Protein AF-A0A4Y2F6C1-F1 (afdb_monomer)

Organism: Araneus ventricosus (NCBI:txid182803)

Structure (mmCIF, N/CA/C/O backbone):
data_AF-A0A4Y2F6C1-F1
#
_entry.id   AF-A0A4Y2F6C1-F1
#
loop_
_atom_site.group_PDB
_atom_site.id
_atom_site.type_symbol
_atom_site.label_atom_id
_atom_site.label_alt_id
_atom_site.label_comp_id
_atom_site.label_asym_id
_atom_site.label_entity_id
_atom_site.label_seq_id
_atom_site.pdbx_PDB_ins_code
_atom_site.Cartn_x
_atom_site.Cartn_y
_atom_site.Cartn_z
_atom_site.occupancy
_atom_site.B_iso_or_equiv
_atom_site.auth_seq_id
_atom_site.auth_comp_id
_atom_site.auth_asym_id
_atom_site.auth_atom_id
_atom_site.pdbx_PDB_model_num
ATOM 1 N N . MET A 1 1 ? 42.665 27.346 -37.833 1.00 45.88 1 MET A N 1
ATOM 2 C CA . MET A 1 1 ? 43.377 28.207 -36.870 1.00 45.88 1 MET A CA 1
ATOM 3 C C . MET A 1 1 ? 42.355 28.756 -35.882 1.00 45.88 1 MET A C 1
ATOM 5 O O . MET A 1 1 ? 41.667 29.697 -36.220 1.00 45.88 1 MET A O 1
ATOM 9 N N . TYR A 1 2 ? 42.149 28.085 -34.745 1.00 53.44 2 TYR A N 1
ATOM 10 C CA . TYR A 1 2 ? 41.297 28.569 -33.629 1.00 53.44 2 TYR A CA 1
ATOM 11 C C . TYR A 1 2 ? 41.953 28.284 -32.265 1.00 53.44 2 TYR A C 1
ATOM 13 O O . TYR A 1 2 ? 41.577 28.844 -31.249 1.00 53.44 2 TYR A O 1
ATOM 21 N N . PHE A 1 3 ? 42.947 27.390 -32.248 1.00 45.28 3 PHE A N 1
ATOM 22 C CA . PHE A 1 3 ? 43.616 26.907 -31.047 1.00 45.28 3 PHE A CA 1
ATOM 23 C C . PHE A 1 3 ? 44.697 27.867 -30.531 1.00 45.28 3 PHE A C 1
ATOM 25 O O . PHE A 1 3 ? 44.928 27.917 -29.333 1.00 45.28 3 PHE A O 1
ATOM 32 N N . GLU A 1 4 ? 45.337 28.650 -31.404 1.00 52.59 4 GLU A N 1
ATOM 33 C CA . GLU A 1 4 ? 46.438 29.547 -31.009 1.00 52.59 4 GLU A CA 1
ATOM 34 C C . GLU A 1 4 ? 45.963 30.922 -30.504 1.00 52.59 4 GLU A C 1
ATOM 36 O O . GLU A 1 4 ? 46.731 31.628 -29.861 1.00 52.59 4 GLU A O 1
ATOM 41 N N . GLU A 1 5 ? 44.696 31.295 -30.729 1.00 55.41 5 GLU A N 1
ATOM 42 C CA . GLU A 1 5 ? 44.165 32.622 -30.362 1.00 55.41 5 GLU A CA 1
ATOM 43 C C . GLU A 1 5 ? 43.496 32.674 -28.973 1.00 55.41 5 GLU A C 1
ATOM 45 O O . GLU A 1 5 ? 43.273 33.761 -28.441 1.00 55.41 5 GLU A O 1
ATOM 50 N N . THR A 1 6 ? 43.179 31.530 -28.352 1.00 52.44 6 THR A N 1
ATOM 51 C CA . THR A 1 6 ? 42.418 31.471 -27.081 1.00 52.44 6 THR A CA 1
ATOM 52 C C . THR A 1 6 ? 43.195 30.886 -25.900 1.00 52.44 6 THR A C 1
ATOM 54 O O . THR A 1 6 ? 42.602 30.601 -24.857 1.00 52.44 6 THR A O 1
ATOM 57 N N . VAL A 1 7 ? 44.511 30.713 -26.045 1.00 58.03 7 VAL A N 1
ATOM 58 C CA . VAL A 1 7 ? 45.403 30.217 -24.986 1.00 58.03 7 VAL A CA 1
ATOM 59 C C . VAL A 1 7 ? 45.819 31.384 -24.090 1.00 58.03 7 VAL A C 1
ATOM 61 O O . VAL A 1 7 ? 46.410 32.356 -24.559 1.00 58.03 7 VAL A O 1
ATOM 64 N N . ARG A 1 8 ? 45.545 31.288 -22.786 1.00 61.31 8 ARG A N 1
ATOM 65 C CA . ARG A 1 8 ? 46.098 32.186 -21.760 1.00 61.31 8 ARG A CA 1
ATOM 66 C C . ARG A 1 8 ? 46.879 31.363 -20.739 1.00 61.31 8 ARG A C 1
ATOM 68 O O . ARG A 1 8 ? 46.522 30.224 -20.457 1.00 61.31 8 ARG A O 1
ATOM 75 N N . ILE A 1 9 ? 47.969 31.913 -20.215 1.00 64.06 9 ILE A N 1
ATOM 76 C CA . ILE A 1 9 ? 48.792 31.255 -19.192 1.00 64.06 9 ILE A CA 1
ATOM 77 C C . ILE A 1 9 ? 48.452 31.897 -17.848 1.00 64.06 9 ILE A C 1
ATOM 79 O O . ILE A 1 9 ? 48.549 33.116 -17.715 1.00 64.06 9 ILE A O 1
ATOM 83 N N . ASN A 1 10 ? 48.031 31.083 -16.880 1.00 63.22 10 ASN A N 1
ATOM 84 C CA . ASN A 1 10 ? 47.715 31.542 -15.526 1.00 63.22 10 ASN A CA 1
ATOM 85 C C . ASN A 1 10 ? 48.995 31.731 -14.693 1.00 63.22 10 ASN A C 1
ATOM 87 O O . ASN A 1 10 ? 50.054 31.221 -15.057 1.00 63.22 10 ASN A O 1
ATOM 91 N N . GLU A 1 11 ? 48.900 32.435 -13.561 1.00 64.75 11 GLU A N 1
ATOM 92 C CA . GLU A 1 11 ? 50.049 32.805 -12.707 1.00 64.75 11 GLU A CA 1
ATOM 93 C C . GLU A 1 11 ? 50.861 31.597 -12.188 1.00 64.75 11 GLU A C 1
ATOM 95 O O . GLU A 1 11 ? 52.056 31.723 -11.936 1.00 64.75 11 GLU A O 1
ATOM 100 N N . ASP A 1 12 ? 50.261 30.402 -12.152 1.00 61.41 12 ASP A N 1
ATOM 101 C CA . ASP A 1 12 ? 50.919 29.132 -11.804 1.00 61.41 12 ASP A CA 1
ATOM 102 C C . ASP A 1 12 ? 51.597 28.418 -12.999 1.00 61.41 12 ASP A C 1
ATOM 104 O O . ASP A 1 12 ? 51.957 27.240 -12.917 1.00 61.41 12 ASP A O 1
ATOM 108 N N . GLY A 1 13 ? 51.734 29.083 -14.152 1.00 67.25 13 GLY A N 1
ATOM 109 C CA . GLY A 1 13 ? 52.433 28.559 -15.333 1.00 67.25 13 GLY A CA 1
ATOM 110 C C . GLY A 1 13 ? 51.675 27.488 -16.129 1.00 67.25 13 GLY A C 1
ATOM 111 O O . GLY A 1 13 ? 52.271 26.804 -16.962 1.00 67.25 13 GLY A O 1
ATOM 112 N N . ARG A 1 14 ? 50.365 27.315 -15.901 1.00 53.47 14 ARG A N 1
ATOM 113 C CA . ARG A 1 14 ? 49.519 26.374 -16.661 1.00 53.47 14 ARG A CA 1
ATOM 114 C C . ARG A 1 14 ? 48.790 27.075 -17.806 1.00 53.47 14 ARG A C 1
ATOM 116 O O . ARG A 1 14 ? 48.205 28.138 -17.607 1.00 53.47 14 ARG A O 1
ATOM 123 N N . CYS A 1 15 ? 48.792 26.447 -18.983 1.00 63.34 15 CYS A N 1
ATOM 124 C CA . CYS A 1 15 ? 48.028 26.902 -20.144 1.00 63.34 15 CYS A CA 1
ATOM 125 C C . CYS A 1 15 ? 46.543 26.567 -19.968 1.00 63.34 15 CYS A C 1
ATOM 127 O O . CYS A 1 15 ? 46.174 25.395 -19.876 1.00 63.34 15 CYS A O 1
ATOM 129 N N . GLU A 1 16 ? 45.696 27.589 -19.967 1.00 57.06 16 GLU A N 1
ATOM 130 C CA . GLU A 1 16 ? 44.246 27.468 -19.985 1.00 57.06 16 GLU A CA 1
ATOM 131 C C . GLU A 1 16 ? 43.736 27.833 -21.384 1.00 57.06 16 GLU A C 1
ATOM 133 O O . GLU A 1 16 ? 44.071 28.881 -21.943 1.00 57.06 16 GLU A O 1
ATOM 138 N N . VAL A 1 17 ? 42.959 26.931 -21.982 1.00 59.91 17 VAL A N 1
ATOM 139 C CA . VAL A 1 17 ? 42.378 27.119 -23.315 1.00 59.91 17 VAL A CA 1
ATOM 140 C C . VAL A 1 17 ? 40.873 27.194 -23.161 1.00 59.91 17 VAL A C 1
ATOM 142 O O . VAL A 1 17 ? 40.232 26.218 -22.768 1.00 59.91 17 VAL A O 1
ATOM 145 N N . SER A 1 18 ? 40.299 28.347 -23.496 1.00 56.59 18 SER A N 1
ATOM 146 C CA . SER A 1 18 ? 38.848 28.493 -23.560 1.00 56.59 18 SER A CA 1
ATOM 147 C C . SER A 1 18 ? 38.318 27.621 -24.693 1.00 56.59 18 SER A C 1
ATOM 149 O O . SER A 1 18 ? 38.551 27.905 -25.869 1.00 56.59 18 SER A O 1
ATOM 151 N N . LEU A 1 19 ? 37.618 26.539 -24.343 1.00 58.06 19 LEU A N 1
ATOM 152 C CA . LEU A 1 19 ? 36.881 25.742 -25.318 1.00 58.06 19 LEU A CA 1
ATOM 153 C C . LEU A 1 19 ? 35.857 26.644 -26.026 1.00 58.06 19 LEU A C 1
ATOM 155 O O . LEU A 1 19 ? 35.300 27.540 -25.383 1.00 58.06 19 LEU A O 1
ATOM 159 N N . PRO A 1 20 ? 35.558 26.405 -27.317 1.00 47.09 20 PRO A N 1
ATOM 160 C CA . PRO A 1 20 ? 34.479 27.083 -28.013 1.00 47.09 20 PRO A CA 1
ATOM 161 C C . PRO A 1 20 ? 33.158 26.563 -27.443 1.00 47.09 20 PRO A C 1
ATOM 163 O O . PRO A 1 20 ? 32.486 25.699 -28.007 1.00 47.09 20 PRO A O 1
ATOM 166 N N . CYS A 1 21 ? 32.801 27.058 -26.263 1.00 49.91 21 CYS A N 1
ATOM 167 C CA . CYS A 1 21 ? 31.469 26.933 -25.725 1.00 49.91 21 CYS A CA 1
ATOM 168 C C . CYS A 1 21 ? 30.555 27.571 -26.764 1.00 49.91 21 CYS A C 1
ATOM 170 O O . CYS A 1 21 ? 30.634 28.778 -26.991 1.00 49.91 21 CYS A O 1
ATOM 172 N N . LYS A 1 22 ? 29.720 26.759 -27.426 1.00 52.28 22 LYS A N 1
ATOM 173 C CA . LYS A 1 22 ? 28.609 27.269 -28.228 1.00 52.28 22 LYS A CA 1
ATOM 174 C C . LYS A 1 22 ? 27.858 28.265 -27.350 1.00 52.28 22 LYS A C 1
ATOM 176 O O . LYS A 1 22 ? 27.256 27.880 -26.347 1.00 52.28 22 LYS A O 1
ATOM 181 N N . GLY A 1 23 ? 27.995 29.538 -27.700 1.00 47.12 23 GLY A N 1
ATOM 182 C CA . GLY A 1 23 ? 27.486 30.695 -26.979 1.00 47.12 23 GLY A CA 1
ATOM 183 C C . GLY A 1 23 ? 25.987 30.854 -27.148 1.00 47.12 23 GLY A C 1
ATOM 184 O O . GLY A 1 23 ? 25.533 31.932 -27.479 1.00 47.12 23 GLY A O 1
ATOM 185 N N . ASP A 1 24 ? 25.246 29.781 -26.912 1.00 47.62 24 ASP A N 1
ATOM 186 C CA . ASP A 1 24 ? 23.803 29.791 -26.802 1.00 47.62 24 ASP A CA 1
ATOM 187 C C . ASP A 1 24 ? 23.448 28.788 -25.712 1.00 47.62 24 ASP A C 1
ATOM 189 O O . ASP A 1 24 ? 23.156 27.616 -25.960 1.00 47.62 24 ASP A O 1
ATOM 193 N N . ARG A 1 25 ? 23.428 29.257 -24.461 1.00 49.09 25 ARG A N 1
ATOM 194 C CA . ARG A 1 25 ? 22.476 28.681 -23.512 1.00 49.09 25 ARG A CA 1
ATOM 195 C C . ARG A 1 25 ? 21.103 29.158 -23.971 1.00 49.09 25 ARG A C 1
ATOM 197 O O . ARG A 1 25 ? 20.529 30.060 -23.370 1.00 49.09 25 ARG A O 1
ATOM 204 N N . LEU A 1 26 ? 20.604 28.567 -25.060 1.00 49.28 26 LEU A N 1
ATOM 205 C CA . LEU A 1 26 ? 19.173 28.505 -25.309 1.00 49.28 26 LEU A CA 1
ATOM 206 C C . LEU A 1 26 ? 18.577 28.070 -23.976 1.00 49.28 26 LEU A C 1
ATOM 208 O O . LEU A 1 26 ? 18.952 27.018 -23.449 1.00 49.28 26 LEU A O 1
ATOM 212 N N . SER A 1 27 ? 17.741 28.919 -23.383 1.00 54.91 27 SER A N 1
ATOM 213 C CA . SER A 1 27 ? 16.896 28.508 -22.275 1.00 54.91 27 SER A CA 1
ATOM 214 C C . SER A 1 27 ? 16.269 27.189 -22.706 1.00 54.91 27 SER A C 1
ATOM 216 O O . SER A 1 27 ? 15.592 27.143 -23.734 1.00 54.91 27 SER A O 1
ATOM 218 N N . LEU A 1 28 ? 16.614 26.100 -22.004 1.00 50.72 28 LEU A N 1
ATOM 219 C CA . LEU A 1 28 ? 16.113 24.770 -22.332 1.00 50.72 28 LEU A CA 1
ATOM 220 C C . LEU A 1 28 ? 14.602 24.919 -22.527 1.00 50.72 28 LEU A C 1
ATOM 222 O O . LEU A 1 28 ? 13.937 25.405 -21.605 1.00 50.72 28 LEU A O 1
ATOM 226 N N . PRO A 1 29 ? 14.064 24.632 -23.726 1.00 55.06 29 PRO A N 1
ATOM 227 C CA . PRO A 1 29 ? 12.657 24.862 -23.992 1.00 55.06 29 PRO A CA 1
ATOM 228 C C . PRO A 1 29 ? 11.883 24.051 -22.963 1.00 55.06 29 PRO A C 1
ATOM 230 O O . PRO A 1 29 ? 12.066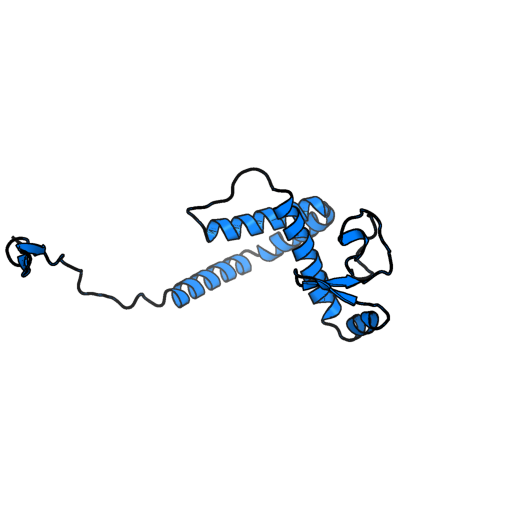 22.839 -22.910 1.00 55.06 29 PRO A O 1
ATOM 233 N N . ASN A 1 30 ? 11.122 24.754 -22.113 1.00 59.69 30 ASN A N 1
ATOM 234 C CA . ASN A 1 30 ? 10.476 24.289 -20.883 1.00 59.69 30 ASN A CA 1
ATOM 235 C C . ASN A 1 30 ? 10.228 22.771 -20.896 1.00 59.69 30 ASN A C 1
ATOM 237 O O . ASN A 1 30 ? 9.191 22.304 -21.370 1.00 59.69 30 ASN A O 1
ATOM 241 N N . GLU A 1 31 ? 11.211 21.990 -20.427 1.00 62.53 31 GLU A N 1
ATOM 242 C CA . GLU A 1 31 ? 11.239 20.529 -20.610 1.00 62.53 31 GLU A CA 1
ATOM 243 C C . GLU A 1 31 ? 9.996 19.880 -19.996 1.00 62.53 31 GLU A C 1
ATOM 245 O O . GLU A 1 31 ? 9.461 18.894 -20.505 1.00 62.53 31 GLU A O 1
ATOM 250 N N . LYS A 1 32 ? 9.479 20.519 -18.942 1.00 66.31 32 LYS A N 1
ATOM 251 C CA . LYS A 1 32 ? 8.222 20.190 -18.282 1.00 66.31 32 LYS A CA 1
ATOM 252 C C . LYS A 1 32 ? 7.023 20.331 -19.216 1.00 66.31 32 LYS A C 1
ATOM 254 O O . LYS A 1 32 ? 6.181 19.445 -19.251 1.00 66.31 32 LYS A O 1
ATOM 259 N N . GLU A 1 33 ? 6.929 21.410 -19.982 1.00 69.50 33 GLU A N 1
ATOM 260 C CA . GLU A 1 33 ? 5.803 21.654 -20.888 1.00 69.50 33 GLU A CA 1
ATOM 261 C C . GLU A 1 33 ? 5.829 20.714 -22.096 1.00 69.50 33 GLU A C 1
ATOM 263 O O . GLU A 1 33 ? 4.789 20.207 -22.515 1.00 69.50 33 GLU A O 1
ATOM 268 N N . ILE A 1 34 ? 7.023 20.401 -22.606 1.00 72.88 34 ILE A N 1
ATOM 269 C CA . ILE A 1 34 ? 7.197 19.388 -23.653 1.00 72.88 34 ILE A CA 1
ATOM 270 C C . ILE A 1 34 ? 6.818 18.001 -23.119 1.00 72.88 34 ILE A C 1
ATOM 272 O O . ILE A 1 34 ? 6.095 17.263 -23.790 1.00 72.88 34 ILE A O 1
ATOM 276 N N . ALA A 1 35 ? 7.258 17.644 -21.909 1.00 66.44 35 ALA A N 1
ATOM 277 C CA . ALA A 1 35 ? 6.894 16.384 -21.266 1.00 66.44 35 ALA A CA 1
ATOM 278 C C . ALA A 1 35 ? 5.383 16.284 -20.997 1.00 66.44 35 ALA A C 1
ATOM 280 O O . ALA A 1 35 ? 4.797 15.233 -21.245 1.00 66.44 35 ALA A O 1
ATOM 281 N N . ILE A 1 36 ? 4.737 17.377 -20.575 1.00 72.88 36 ILE A N 1
ATOM 282 C CA . ILE A 1 36 ? 3.282 17.448 -20.377 1.00 72.88 36 ILE A CA 1
ATOM 283 C C . ILE A 1 36 ? 2.547 17.266 -21.707 1.00 72.88 36 ILE A C 1
ATOM 285 O O . ILE A 1 36 ? 1.689 16.395 -21.802 1.00 72.88 36 ILE A O 1
ATOM 289 N N . LYS A 1 37 ? 2.926 17.986 -22.770 1.00 78.75 37 LYS A N 1
ATOM 290 C CA . LYS A 1 37 ? 2.307 17.817 -24.100 1.00 78.75 37 LYS A CA 1
ATOM 291 C C . LYS A 1 37 ? 2.495 16.396 -24.649 1.00 78.75 37 LYS A C 1
ATOM 293 O O . LYS A 1 37 ? 1.585 15.845 -25.270 1.00 78.75 37 LYS A O 1
ATOM 298 N N . ARG A 1 38 ? 3.647 15.762 -24.395 1.00 80.88 38 ARG A N 1
ATOM 299 C CA . ARG A 1 38 ? 3.903 14.347 -24.737 1.00 80.88 38 ARG A CA 1
ATOM 300 C C . ARG A 1 38 ? 3.043 13.383 -23.921 1.00 80.88 38 ARG A C 1
ATOM 302 O O . ARG A 1 38 ? 2.534 12.407 -24.470 1.00 80.88 38 ARG A O 1
ATOM 309 N N . LEU A 1 39 ? 2.858 13.658 -22.632 1.00 74.94 39 LEU A N 1
ATOM 310 C CA . LEU A 1 39 ? 1.985 12.869 -21.773 1.00 74.94 39 LEU A CA 1
ATOM 311 C C . LEU A 1 39 ? 0.531 12.983 -22.242 1.00 74.94 39 LEU A C 1
ATOM 313 O O . LEU A 1 39 ? -0.104 11.963 -22.470 1.00 74.94 39 LEU A O 1
ATOM 317 N N . GLU A 1 40 ? 0.036 14.195 -22.483 1.00 78.44 40 GLU A N 1
ATOM 318 C CA . GLU A 1 40 ? -1.332 14.443 -22.949 1.00 78.44 40 GLU A CA 1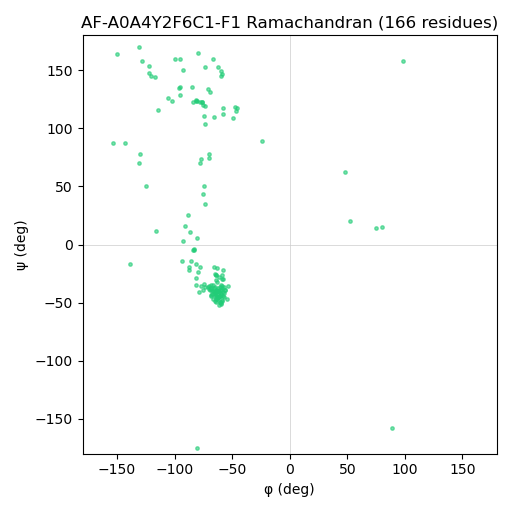
ATOM 319 C C . GLU A 1 40 ? -1.634 13.827 -24.317 1.00 78.44 40 GLU A C 1
ATOM 321 O O . GLU A 1 40 ? -2.739 13.350 -24.566 1.00 78.44 40 GLU A O 1
ATOM 326 N N . THR A 1 41 ? -0.670 13.845 -25.235 1.00 75.12 41 THR A N 1
ATOM 327 C CA . THR A 1 41 ? -0.837 13.195 -26.543 1.00 75.12 41 THR A CA 1
ATOM 328 C C . THR A 1 41 ? -0.841 11.677 -26.410 1.00 75.12 41 THR A C 1
ATOM 330 O O . THR A 1 41 ? -1.620 11.014 -27.091 1.00 75.12 41 THR A O 1
ATOM 333 N N . SER A 1 42 ? -0.040 11.124 -25.498 1.00 66.44 42 SER A N 1
ATOM 334 C CA . SER A 1 42 ? -0.051 9.692 -25.191 1.00 66.44 42 SER A CA 1
ATOM 335 C C . SER A 1 42 ? -1.360 9.268 -24.515 1.00 66.44 42 SER A C 1
ATOM 337 O O . SER A 1 42 ? -1.952 8.272 -24.917 1.00 66.44 42 SER A O 1
ATOM 339 N N . THR A 1 43 ? -1.879 10.044 -23.558 1.00 72.88 43 THR A N 1
ATOM 340 C CA . THR A 1 43 ? -3.159 9.744 -22.894 1.00 72.88 43 THR A CA 1
ATOM 341 C C . THR A 1 43 ? -4.351 9.892 -23.837 1.00 72.88 43 THR A C 1
ATOM 343 O O . THR A 1 43 ? -5.253 9.060 -23.799 1.00 72.88 43 THR A O 1
ATOM 346 N N . ARG A 1 44 ? -4.342 10.878 -24.746 1.00 71.38 44 ARG A N 1
ATOM 347 C CA . ARG A 1 44 ? -5.368 11.014 -25.796 1.00 71.38 44 ARG A CA 1
ATOM 348 C C . ARG A 1 44 ? -5.362 9.844 -26.780 1.00 71.38 44 ARG A C 1
ATOM 350 O O . ARG A 1 44 ? -6.436 9.372 -27.138 1.00 71.38 44 ARG A O 1
ATOM 357 N N . LYS A 1 45 ? -4.186 9.348 -27.183 1.00 72.44 45 LYS A N 1
ATOM 358 C CA . LYS A 1 45 ? -4.073 8.143 -28.027 1.00 72.44 45 LYS A CA 1
ATOM 359 C C . LYS A 1 45 ? -4.645 6.911 -27.330 1.00 72.44 45 LYS A C 1
ATOM 361 O O . LYS A 1 45 ? -5.482 6.231 -27.908 1.00 72.44 45 LYS A O 1
ATOM 366 N N . LEU A 1 46 ? -4.296 6.707 -26.058 1.00 64.19 46 LEU A N 1
ATOM 367 C CA . LEU A 1 46 ? -4.847 5.619 -25.240 1.00 64.19 46 LEU A CA 1
ATOM 368 C C . LEU A 1 46 ? -6.380 5.686 -25.119 1.00 64.19 46 LEU A C 1
ATOM 370 O O . LEU A 1 46 ? -7.047 4.654 -25.099 1.00 64.19 46 LEU A O 1
ATOM 374 N N . HIS A 1 47 ? -6.941 6.898 -25.063 1.00 66.12 47 HIS A N 1
ATOM 375 C CA . HIS A 1 47 ? -8.385 7.116 -24.977 1.00 66.12 47 HIS A CA 1
ATOM 376 C C . HIS A 1 47 ? -9.104 6.914 -26.316 1.00 66.12 47 HIS A C 1
ATOM 378 O O . HIS A 1 47 ? -10.230 6.426 -26.338 1.00 66.12 47 HIS A O 1
ATOM 384 N N . HIS A 1 48 ? -8.463 7.282 -27.427 1.00 68.88 48 HIS A N 1
ATOM 385 C CA . HIS A 1 48 ? -9.011 7.122 -28.773 1.00 68.88 48 HIS A CA 1
ATOM 386 C C . HIS A 1 48 ? -8.980 5.663 -29.250 1.00 68.88 48 HIS A C 1
ATOM 388 O O . HIS A 1 48 ? -9.902 5.219 -29.922 1.00 68.88 48 HIS A O 1
ATOM 394 N N . GLU A 1 49 ? -7.965 4.896 -28.847 1.00 72.81 49 GLU A N 1
ATOM 395 C CA . GLU A 1 49 ? -7.825 3.470 -29.182 1.00 72.81 49 GLU A CA 1
ATOM 396 C C . GLU A 1 49 ? -8.682 2.551 -28.291 1.00 72.81 49 GLU A C 1
ATOM 398 O O . GLU A 1 49 ? -8.578 1.330 -28.369 1.00 72.81 49 GLU A O 1
ATOM 403 N N . ASN A 1 50 ? -9.520 3.127 -27.418 1.00 62.88 50 ASN A N 1
ATOM 404 C CA . ASN A 1 50 ? -10.336 2.421 -26.427 1.00 62.88 50 ASN A CA 1
ATOM 405 C C . ASN A 1 50 ? -9.524 1.458 -25.533 1.00 62.88 50 ASN A C 1
ATOM 407 O O . ASN A 1 50 ? -10.075 0.565 -24.888 1.00 62.88 50 ASN A O 1
ATOM 411 N N . LEU A 1 51 ? -8.204 1.665 -25.453 1.00 60.94 51 LEU A N 1
ATOM 412 C CA . LEU A 1 51 ? -7.267 0.796 -24.750 1.00 60.94 51 LEU A CA 1
ATOM 413 C C . LEU A 1 51 ? -7.559 0.768 -23.249 1.00 60.94 51 LEU A C 1
ATOM 415 O O . LEU A 1 51 ? -7.293 -0.236 -22.607 1.00 60.94 51 LEU A O 1
ATOM 419 N N . PHE A 1 52 ? -8.162 1.825 -22.694 1.00 66.31 52 PHE A N 1
ATOM 420 C CA . PHE A 1 52 ? -8.637 1.834 -21.308 1.00 66.31 52 PHE A CA 1
ATOM 421 C C . PHE A 1 52 ? -9.673 0.749 -21.029 1.00 66.31 52 PHE A C 1
ATOM 423 O O . PHE A 1 52 ? -9.590 0.131 -19.980 1.00 66.31 52 PHE A O 1
ATOM 430 N N . THR A 1 53 ? -10.597 0.482 -21.955 1.00 66.38 53 THR A N 1
ATOM 431 C CA . THR A 1 53 ? -11.574 -0.609 -21.793 1.00 66.38 53 THR A CA 1
ATOM 432 C C . THR A 1 53 ? -10.906 -1.972 -21.893 1.00 66.38 53 THR A C 1
ATOM 434 O O . THR A 1 53 ? -11.184 -2.840 -21.078 1.00 66.38 53 THR A O 1
ATOM 437 N N . VAL A 1 54 ? -9.926 -2.118 -22.792 1.00 70.62 54 VAL A N 1
ATOM 438 C CA . VAL A 1 54 ? -9.098 -3.328 -22.890 1.00 70.62 54 VAL A CA 1
ATOM 439 C C . VAL A 1 54 ? -8.313 -3.546 -21.598 1.00 70.62 54 VAL A C 1
ATOM 441 O O . VAL A 1 54 ? -8.300 -4.652 -21.076 1.00 70.62 54 VAL A O 1
ATOM 444 N N . TYR A 1 55 ? -7.697 -2.502 -21.041 1.00 65.12 55 TYR A N 1
ATOM 445 C CA . TYR A 1 55 ? -7.028 -2.578 -19.746 1.00 65.12 55 TYR A CA 1
ATOM 446 C C . TYR A 1 55 ? -8.012 -2.910 -18.628 1.00 65.12 55 TYR A C 1
ATOM 448 O O . TYR A 1 55 ? -7.700 -3.765 -17.814 1.00 65.12 55 TYR A O 1
ATOM 456 N N . ASP A 1 56 ? -9.181 -2.274 -18.586 1.00 71.25 56 ASP A N 1
ATOM 457 C CA . ASP A 1 56 ? -10.200 -2.488 -17.555 1.00 71.25 56 ASP A CA 1
ATOM 458 C C . ASP A 1 56 ? -10.754 -3.921 -17.585 1.00 71.25 56 ASP A C 1
ATOM 460 O O . ASP A 1 56 ? -10.893 -4.558 -16.543 1.00 71.25 56 ASP A O 1
ATOM 464 N N . ASP A 1 57 ? -10.985 -4.481 -18.771 1.00 72.94 57 ASP A N 1
ATOM 465 C CA . ASP A 1 57 ? -11.419 -5.869 -18.949 1.00 72.94 57 ASP A CA 1
ATOM 466 C C . ASP A 1 57 ? -10.316 -6.857 -18.583 1.00 72.94 57 ASP A C 1
ATOM 468 O O . ASP A 1 57 ? -10.564 -7.843 -17.893 1.00 72.94 57 ASP A O 1
ATOM 472 N N . VAL A 1 58 ? -9.078 -6.536 -18.941 1.00 65.69 58 VAL A N 1
ATOM 473 C CA . VAL A 1 58 ? -7.896 -7.273 -18.511 1.00 65.69 58 VAL A CA 1
ATOM 474 C C . VAL A 1 58 ? -7.741 -7.204 -16.981 1.00 65.69 58 VAL A C 1
ATOM 476 O O . VAL A 1 58 ? -7.474 -8.222 -16.350 1.00 65.69 58 VAL A O 1
ATOM 479 N N . PHE A 1 59 ? -7.999 -6.058 -16.341 1.00 63.31 59 PHE A N 1
ATOM 480 C CA . PHE A 1 59 ? -8.006 -5.919 -14.881 1.00 63.31 59 PHE A CA 1
ATOM 481 C C . PHE A 1 59 ? -9.141 -6.724 -14.227 1.00 63.31 59 PHE A C 1
ATOM 483 O O . PHE A 1 59 ? -8.917 -7.327 -13.177 1.00 63.31 59 PHE A O 1
ATOM 490 N N . LYS A 1 60 ? -10.330 -6.797 -14.840 1.00 66.88 60 LYS A N 1
ATOM 491 C CA . LYS A 1 60 ? -11.457 -7.632 -14.372 1.00 66.88 60 LYS A CA 1
ATOM 492 C C . LYS A 1 60 ? -11.174 -9.125 -14.529 1.00 66.88 60 LYS A C 1
ATOM 494 O O . LYS A 1 60 ? -11.425 -9.901 -13.609 1.00 66.88 60 LYS A O 1
ATOM 499 N N . GLU A 1 61 ? -10.609 -9.531 -15.660 1.00 63.75 61 GLU A N 1
ATOM 500 C CA . GLU A 1 61 ? -10.146 -10.897 -15.892 1.00 63.75 61 GLU A CA 1
ATOM 501 C C . GLU A 1 61 ? -9.051 -11.256 -14.878 1.00 63.75 61 GLU A C 1
ATOM 503 O O . GLU A 1 61 ? -9.080 -12.320 -14.265 1.00 63.75 61 GLU A O 1
ATOM 508 N N . TRP A 1 62 ? -8.133 -10.338 -14.582 1.00 60.66 62 TRP A N 1
ATOM 509 C CA . TRP A 1 62 ? -7.094 -10.540 -13.573 1.00 60.66 62 TRP A CA 1
ATOM 510 C C . TRP A 1 62 ? -7.631 -10.596 -12.145 1.00 60.66 62 TRP A C 1
ATOM 512 O O . TRP A 1 62 ? -7.138 -11.407 -11.358 1.00 60.66 62 TRP A O 1
ATOM 522 N N . ALA A 1 63 ? -8.673 -9.825 -11.823 1.00 59.44 63 ALA A N 1
ATOM 523 C CA . ALA A 1 63 ? -9.390 -9.949 -10.557 1.00 59.44 63 ALA A CA 1
ATOM 524 C C . ALA A 1 63 ? -9.960 -11.366 -10.365 1.00 59.44 63 ALA A C 1
ATOM 526 O O . ALA A 1 63 ? -10.022 -11.855 -9.236 1.00 59.44 63 ALA A O 1
ATOM 527 N N . SER A 1 64 ? -10.289 -12.061 -11.462 1.00 63.34 64 SER A N 1
ATOM 528 C CA . SER A 1 64 ? -10.729 -13.462 -11.447 1.00 63.34 64 SER A CA 1
ATOM 529 C C . SER A 1 64 ? -9.584 -14.488 -11.327 1.00 63.34 64 SER A C 1
ATOM 531 O O . SER A 1 64 ? -9.806 -15.585 -10.818 1.00 63.34 64 SER A O 1
ATOM 533 N N . LEU A 1 65 ? -8.348 -14.135 -11.717 1.00 62.09 65 LEU A N 1
ATOM 534 C CA . LEU A 1 65 ? -7.165 -15.019 -11.699 1.00 62.09 65 LEU A CA 1
ATOM 535 C C . LEU A 1 65 ? -6.463 -15.115 -10.330 1.00 62.09 65 LEU A C 1
ATOM 537 O O . LEU A 1 65 ? -5.518 -15.892 -10.172 1.00 62.09 65 LEU A O 1
ATOM 541 N N . GLY A 1 66 ? -6.924 -14.356 -9.336 1.00 71.06 66 GLY A N 1
ATOM 542 C CA . GLY A 1 66 ? -6.486 -14.462 -7.945 1.00 71.06 66 GLY A CA 1
ATOM 543 C C . GLY A 1 66 ? -5.428 -13.440 -7.512 1.00 71.06 66 GLY A C 1
ATOM 544 O O . GLY A 1 66 ? -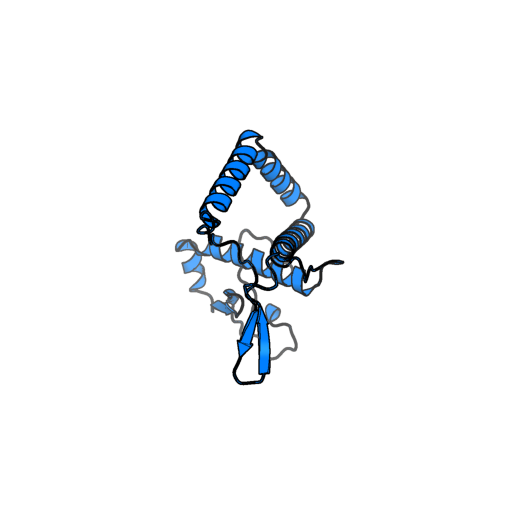4.682 -12.865 -8.306 1.00 71.06 66 GLY A O 1
ATOM 545 N N . TYR A 1 67 ? -5.372 -13.223 -6.196 1.00 73.00 67 TYR A N 1
ATOM 546 C CA . TYR A 1 67 ? -4.581 -12.176 -5.539 1.00 73.00 67 TYR A CA 1
ATOM 547 C C . TYR A 1 67 ? -3.069 -12.249 -5.826 1.00 73.00 67 TYR A C 1
ATOM 549 O O . TYR A 1 67 ? -2.453 -11.220 -6.094 1.00 73.00 67 TYR A O 1
ATOM 557 N N . ASP A 1 68 ? -2.473 -13.449 -5.853 1.00 74.81 68 ASP A N 1
ATOM 558 C CA . ASP A 1 68 ? -1.021 -13.622 -6.058 1.00 74.81 68 ASP A CA 1
ATOM 559 C C . ASP A 1 68 ? -0.553 -13.117 -7.435 1.00 74.81 68 ASP A C 1
ATOM 561 O O . ASP A 1 68 ? 0.477 -12.448 -7.542 1.00 74.81 68 ASP A O 1
ATOM 565 N N . ARG A 1 69 ? -1.335 -13.356 -8.498 1.00 79.56 69 ARG A N 1
ATOM 566 C CA . ARG A 1 69 ? -0.982 -12.884 -9.844 1.00 79.56 69 ARG A CA 1
ATOM 567 C C . ARG A 1 69 ? -1.058 -11.358 -9.929 1.00 79.56 69 ARG A C 1
ATOM 569 O O . ARG A 1 69 ? -0.124 -10.741 -10.444 1.00 79.56 69 ARG A O 1
ATOM 576 N N . MET A 1 70 ? -2.112 -10.751 -9.378 1.00 79.94 70 MET A N 1
ATOM 577 C CA . MET A 1 70 ? -2.251 -9.289 -9.314 1.00 79.94 70 MET A CA 1
ATOM 578 C C . MET A 1 70 ? -1.102 -8.644 -8.534 1.00 79.94 70 MET A C 1
ATOM 580 O O . MET A 1 70 ? -0.514 -7.659 -8.985 1.00 79.94 70 MET A O 1
ATOM 584 N N . LEU A 1 71 ? -0.721 -9.241 -7.405 1.00 83.56 71 LEU A N 1
ATOM 585 C CA . LEU A 1 71 ? 0.388 -8.773 -6.586 1.00 83.56 71 LEU A CA 1
ATOM 586 C C . LEU A 1 71 ? 1.716 -8.791 -7.357 1.00 83.56 71 LEU A C 1
ATOM 588 O O . LEU A 1 71 ? 2.413 -7.776 -7.414 1.00 83.56 71 LEU A O 1
ATOM 592 N N . ARG A 1 72 ? 2.052 -9.907 -8.018 1.00 85.81 72 ARG A N 1
ATOM 593 C CA . ARG A 1 72 ? 3.281 -10.012 -8.830 1.00 85.81 72 ARG A CA 1
ATOM 594 C C . ARG A 1 72 ? 3.323 -8.973 -9.945 1.00 85.81 72 ARG A C 1
ATOM 596 O O . ARG A 1 72 ? 4.387 -8.426 -10.238 1.00 85.81 72 ARG A O 1
ATOM 603 N N . MET A 1 73 ? 2.181 -8.681 -10.561 1.00 83.88 73 MET A N 1
ATOM 604 C CA . MET A 1 73 ? 2.080 -7.647 -11.587 1.00 83.88 73 MET A CA 1
ATOM 605 C C . MET A 1 73 ? 2.310 -6.250 -11.021 1.00 83.88 73 MET A C 1
ATOM 607 O O . MET A 1 73 ? 3.127 -5.510 -11.568 1.00 83.88 73 MET A O 1
ATOM 611 N N . ALA A 1 74 ? 1.676 -5.914 -9.895 1.00 85.44 74 ALA A N 1
ATOM 612 C CA . ALA A 1 74 ? 1.898 -4.644 -9.210 1.00 85.44 74 ALA A CA 1
ATOM 613 C C . ALA A 1 74 ? 3.383 -4.450 -8.854 1.00 85.44 74 ALA A C 1
ATOM 615 O O . ALA A 1 74 ? 3.948 -3.377 -9.084 1.00 85.44 74 ALA A O 1
ATOM 616 N N . VAL A 1 75 ? 4.055 -5.510 -8.388 1.00 90.06 75 VAL A N 1
ATOM 617 C CA . VAL A 1 75 ? 5.505 -5.500 -8.140 1.00 90.06 75 VAL A CA 1
ATOM 618 C C . VAL A 1 75 ? 6.290 -5.225 -9.424 1.00 90.06 75 VAL A C 1
ATOM 620 O O . VAL A 1 75 ? 7.152 -4.345 -9.442 1.00 90.06 75 VAL A O 1
ATOM 623 N N . ARG A 1 76 ? 5.995 -5.937 -10.521 1.00 88.69 76 ARG A N 1
ATOM 624 C CA . ARG A 1 76 ? 6.682 -5.749 -11.812 1.00 88.69 76 ARG A CA 1
ATOM 625 C C . ARG A 1 76 ? 6.475 -4.338 -12.366 1.00 88.69 76 ARG A C 1
ATOM 627 O O . ARG A 1 76 ? 7.438 -3.745 -12.846 1.00 88.69 76 ARG A O 1
ATOM 634 N N . MET A 1 77 ? 5.272 -3.774 -12.248 1.00 89.25 77 MET A N 1
ATOM 635 C CA . MET A 1 77 ? 4.978 -2.388 -12.634 1.00 89.25 77 MET A CA 1
ATOM 636 C C . MET A 1 77 ? 5.770 -1.390 -11.786 1.00 89.25 77 MET A C 1
ATOM 638 O O . MET A 1 77 ? 6.394 -0.477 -12.326 1.00 89.25 77 MET A O 1
ATOM 642 N N . LYS A 1 78 ? 5.820 -1.589 -10.463 1.00 87.75 78 LYS A N 1
ATOM 643 C CA . LYS A 1 78 ? 6.618 -0.750 -9.558 1.00 87.75 78 LYS A CA 1
ATOM 644 C C . LYS A 1 78 ? 8.106 -0.809 -9.910 1.00 87.75 78 LYS A C 1
ATOM 646 O O . LYS A 1 78 ? 8.753 0.234 -10.005 1.00 87.75 78 LYS A O 1
ATOM 651 N N . ARG A 1 79 ? 8.636 -2.007 -10.182 1.00 90.56 79 ARG A N 1
ATOM 652 C CA . ARG A 1 79 ? 10.022 -2.210 -10.630 1.00 90.56 79 ARG A CA 1
ATOM 653 C C . ARG A 1 79 ? 10.281 -1.558 -11.988 1.00 90.56 79 ARG A C 1
ATOM 655 O O . ARG A 1 79 ? 11.333 -0.957 -12.180 1.00 90.56 79 ARG A O 1
ATOM 662 N N . PHE A 1 80 ? 9.332 -1.635 -12.920 1.00 88.44 80 PHE A N 1
ATOM 663 C CA . PHE A 1 80 ? 9.432 -0.959 -14.212 1.00 88.44 80 PHE A CA 1
ATOM 664 C C . PHE A 1 80 ? 9.557 0.556 -14.034 1.00 88.44 80 PHE A C 1
ATOM 666 O O . PHE A 1 80 ? 10.507 1.146 -14.539 1.00 88.44 80 PHE A O 1
ATOM 673 N N . ILE A 1 81 ? 8.675 1.171 -13.240 1.00 88.88 81 ILE A N 1
ATOM 674 C CA . ILE A 1 81 ? 8.733 2.608 -12.932 1.00 88.88 81 ILE A CA 1
ATOM 675 C C . ILE A 1 81 ? 10.074 2.975 -12.284 1.00 88.88 81 ILE A C 1
ATOM 677 O O . ILE A 1 81 ? 10.689 3.972 -12.666 1.00 88.88 81 ILE A O 1
ATOM 681 N N . PHE A 1 82 ? 10.549 2.170 -11.329 1.00 90.31 82 PHE A N 1
ATOM 682 C CA . PHE A 1 82 ? 11.851 2.371 -10.697 1.00 90.31 82 PHE A CA 1
ATOM 683 C C . PHE A 1 82 ? 12.992 2.332 -11.722 1.00 90.31 82 PHE A C 1
ATOM 685 O O . PHE A 1 82 ? 13.810 3.248 -11.759 1.00 90.31 82 PHE A O 1
ATOM 692 N N . ASN A 1 83 ? 13.013 1.326 -12.596 1.00 92.38 83 ASN A N 1
ATOM 693 C CA . ASN A 1 83 ? 14.042 1.158 -13.621 1.00 92.38 83 ASN A CA 1
ATOM 694 C C . ASN A 1 83 ? 14.006 2.261 -14.685 1.00 92.38 83 ASN A C 1
ATOM 696 O O . ASN A 1 83 ? 15.059 2.678 -15.159 1.00 92.38 83 ASN A O 1
ATOM 700 N N . CYS A 1 84 ? 12.820 2.766 -15.037 1.00 90.19 84 CYS A N 1
ATOM 701 C CA . CYS A 1 84 ? 12.676 3.917 -15.929 1.00 90.19 84 CYS A CA 1
ATOM 702 C C . CYS A 1 84 ? 13.294 5.188 -15.332 1.00 90.19 84 CYS A C 1
ATOM 704 O O . CYS A 1 84 ? 13.797 6.027 -16.070 1.00 90.19 84 CYS A O 1
ATOM 706 N N . ARG A 1 85 ? 13.268 5.329 -14.001 1.00 91.12 85 ARG A N 1
ATOM 707 C CA . ARG A 1 85 ? 13.866 6.465 -13.279 1.00 91.12 85 ARG A CA 1
ATOM 708 C C . ARG A 1 85 ? 15.347 6.258 -12.944 1.00 91.12 85 ARG A C 1
ATOM 710 O O . ARG A 1 85 ? 16.039 7.234 -12.690 1.00 91.12 85 ARG A O 1
ATOM 717 N N . ASN A 1 86 ? 15.825 5.014 -12.956 1.00 90.50 86 ASN A N 1
ATOM 718 C CA . ASN A 1 86 ? 17.176 4.622 -12.547 1.00 90.50 86 ASN A CA 1
ATOM 719 C C . ASN A 1 86 ? 17.810 3.720 -13.616 1.00 90.50 86 ASN A C 1
ATOM 721 O O . ASN A 1 86 ? 17.985 2.516 -13.418 1.00 90.50 86 ASN A O 1
ATOM 725 N N . SER A 1 87 ? 18.135 4.299 -14.773 1.00 81.06 87 SER A N 1
ATOM 726 C CA . SER A 1 87 ? 18.632 3.548 -15.935 1.00 81.06 87 SER A CA 1
ATOM 727 C C . SER A 1 87 ? 19.982 2.858 -15.701 1.00 81.06 87 SER A C 1
ATOM 729 O O . SER A 1 87 ? 20.249 1.834 -16.327 1.00 81.06 87 SER A O 1
ATOM 731 N N . THR A 1 88 ? 20.808 3.379 -14.791 1.00 85.50 88 THR A N 1
ATOM 732 C CA . THR A 1 88 ? 22.145 2.859 -14.459 1.00 85.50 88 THR A CA 1
ATOM 733 C C . THR A 1 88 ? 22.140 1.777 -13.376 1.00 85.50 88 THR A C 1
ATOM 735 O O . THR A 1 88 ? 23.055 0.961 -13.340 1.00 85.50 88 THR A O 1
ATOM 738 N N . SER A 1 89 ? 21.097 1.715 -12.542 1.00 89.31 89 SER A N 1
ATOM 739 C CA . SER A 1 89 ? 20.986 0.792 -11.397 1.00 89.31 89 SER A CA 1
ATOM 740 C C . SER A 1 89 ? 19.707 -0.037 -11.484 1.00 89.31 89 SER A C 1
ATOM 742 O O . SER A 1 89 ? 18.898 -0.089 -10.555 1.00 89.31 89 SER A O 1
ATOM 744 N N . ARG A 1 90 ? 19.484 -0.651 -12.650 1.00 89.62 90 ARG A N 1
ATOM 745 C CA . ARG A 1 90 ? 18.257 -1.403 -12.928 1.00 89.62 90 ARG A CA 1
ATOM 746 C C . ARG A 1 90 ? 18.190 -2.676 -12.093 1.00 89.62 90 ARG A C 1
ATOM 748 O O . ARG A 1 90 ? 19.095 -3.504 -12.120 1.00 89.62 90 ARG A O 1
ATOM 755 N N . ILE A 1 91 ? 17.051 -2.884 -11.447 1.00 87.50 91 ILE A N 1
ATOM 756 C CA . ILE A 1 91 ? 16.725 -4.130 -10.758 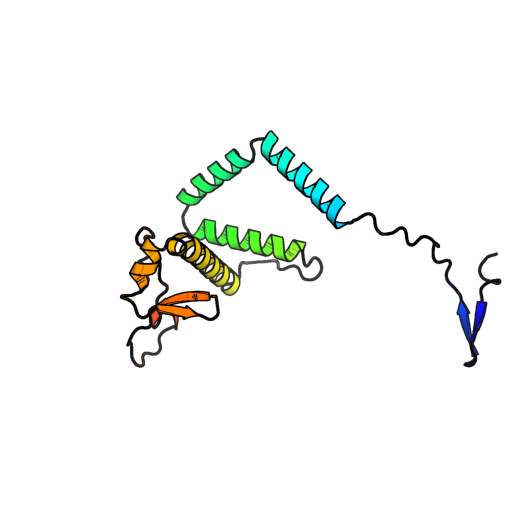1.00 87.50 91 ILE A CA 1
ATOM 757 C C . ILE A 1 91 ? 16.248 -5.139 -11.807 1.00 87.50 91 ILE A C 1
ATOM 759 O O . ILE A 1 91 ? 15.296 -4.880 -12.554 1.00 87.50 91 ILE A O 1
ATOM 763 N N . THR A 1 92 ? 16.904 -6.295 -11.871 1.00 87.69 92 THR A N 1
ATOM 764 C CA . THR A 1 92 ? 16.597 -7.395 -12.801 1.00 87.69 92 THR A CA 1
ATOM 765 C C . THR A 1 92 ? 16.519 -8.730 -12.048 1.00 87.69 92 THR A C 1
ATOM 767 O O . THR A 1 92 ? 16.817 -8.782 -10.859 1.00 87.69 92 THR A O 1
ATOM 770 N N . GLY A 1 93 ? 16.048 -9.794 -12.707 1.00 89.12 93 GLY A N 1
ATOM 771 C CA . GLY A 1 93 ? 15.907 -11.125 -12.098 1.00 89.12 93 GLY A CA 1
ATOM 772 C C . GLY A 1 93 ? 14.560 -11.382 -11.409 1.00 89.12 93 GLY A C 1
ATOM 773 O O . GLY A 1 93 ? 13.543 -10.751 -11.736 1.00 89.12 93 GLY A O 1
ATOM 774 N N . GLU A 1 94 ? 14.560 -12.338 -10.478 1.00 90.75 94 GLU A N 1
ATOM 775 C CA . GLU A 1 94 ? 13.378 -12.786 -9.730 1.00 90.75 94 GLU A CA 1
ATOM 776 C C . GLU A 1 94 ? 12.822 -11.717 -8.781 1.00 90.75 94 GLU A C 1
ATOM 778 O O . GLU A 1 94 ? 13.490 -10.734 -8.449 1.00 90.75 94 GLU A O 1
ATOM 783 N N . LEU A 1 95 ? 11.554 -11.868 -8.390 1.00 88.88 95 LEU A N 1
ATOM 784 C CA . LEU A 1 95 ? 10.916 -10.972 -7.423 1.00 88.88 95 LEU A CA 1
ATOM 785 C C . LEU A 1 95 ? 11.396 -11.306 -6.010 1.00 88.88 95 LEU A C 1
ATOM 787 O O . LEU A 1 95 ? 11.236 -12.437 -5.556 1.00 88.88 95 LEU A O 1
ATOM 791 N N . SER A 1 96 ? 11.969 -10.326 -5.310 1.00 90.00 96 SER A N 1
ATOM 792 C CA . SER A 1 96 ? 12.400 -10.530 -3.928 1.00 90.00 96 SER A CA 1
ATOM 793 C C . SER A 1 96 ? 11.204 -10.578 -2.974 1.00 90.00 96 SER A C 1
ATOM 795 O O . SER A 1 96 ? 10.168 -9.946 -3.204 1.00 90.00 96 SER A O 1
ATOM 797 N N . HIS A 1 97 ? 11.365 -11.288 -1.854 1.00 86.00 97 HIS A N 1
ATOM 798 C CA . HIS A 1 97 ? 10.360 -11.316 -0.790 1.00 86.00 97 HIS A CA 1
ATOM 799 C C . HIS A 1 97 ? 10.023 -9.903 -0.286 1.00 86.00 97 HIS A C 1
ATOM 801 O O . HIS A 1 97 ? 8.858 -9.590 -0.060 1.00 86.00 97 HIS A O 1
ATOM 807 N N . GLN A 1 98 ? 11.024 -9.027 -0.173 1.00 87.44 98 GLN A N 1
ATOM 808 C CA . GLN A 1 98 ? 10.826 -7.650 0.272 1.00 87.44 98 GLN A CA 1
ATOM 809 C C . GLN A 1 98 ? 9.982 -6.833 -0.717 1.00 87.44 98 GLN A C 1
ATOM 811 O O . GLN A 1 98 ? 9.110 -6.078 -0.295 1.00 87.44 98 GLN A O 1
ATOM 816 N N . GLU A 1 99 ? 10.186 -7.000 -2.028 1.00 88.19 99 GLU A N 1
ATOM 817 C CA . GLU A 1 99 ? 9.356 -6.332 -3.037 1.00 88.19 99 GLU A CA 1
ATOM 818 C C . GLU A 1 99 ? 7.904 -6.802 -2.998 1.00 88.19 99 GLU A C 1
ATOM 820 O O . GLU A 1 99 ? 6.995 -5.975 -3.083 1.00 88.19 99 GLU A O 1
ATOM 825 N N . MET A 1 100 ? 7.698 -8.112 -2.846 1.00 86.44 100 MET A N 1
ATOM 826 C CA . MET A 1 100 ? 6.368 -8.702 -2.700 1.00 86.44 100 MET A CA 1
ATOM 827 C C . MET A 1 100 ? 5.675 -8.156 -1.450 1.00 86.44 100 MET A C 1
ATOM 829 O O . MET A 1 100 ? 4.591 -7.588 -1.560 1.00 86.44 100 MET A O 1
ATOM 833 N N . LYS A 1 101 ? 6.347 -8.212 -0.293 1.00 86.75 101 LYS A N 1
ATOM 834 C CA . LYS A 1 101 ? 5.829 -7.686 0.974 1.00 86.75 101 LYS A CA 1
ATOM 835 C C . LY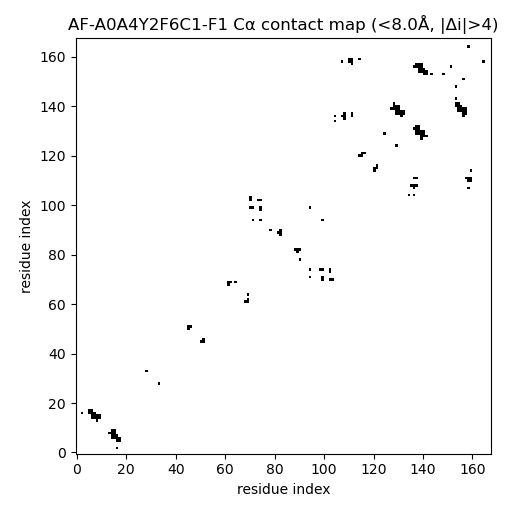S A 1 101 ? 5.478 -6.201 0.871 1.00 86.75 101 LYS A C 1
ATOM 837 O O . LYS A 1 101 ? 4.396 -5.793 1.276 1.00 86.75 101 LYS A O 1
ATOM 842 N N . GLN A 1 102 ? 6.346 -5.380 0.277 1.00 88.00 102 GLN A N 1
ATOM 843 C CA . GLN A 1 102 ? 6.060 -3.953 0.122 1.00 88.00 102 GLN A CA 1
ATOM 844 C C . GLN A 1 102 ? 4.866 -3.695 -0.803 1.00 88.00 102 GLN A C 1
ATOM 846 O O . GLN A 1 102 ? 4.118 -2.742 -0.595 1.00 88.00 102 GLN A O 1
ATOM 851 N N . ALA A 1 103 ? 4.694 -4.491 -1.858 1.00 86.19 103 ALA A N 1
ATOM 852 C CA . ALA A 1 103 ? 3.532 -4.354 -2.725 1.00 86.19 103 ALA A CA 1
ATOM 853 C C . ALA A 1 103 ? 2.236 -4.754 -2.008 1.00 86.19 103 ALA A C 1
ATOM 855 O O . ALA A 1 103 ? 1.246 -4.044 -2.161 1.00 86.19 103 ALA A O 1
ATOM 856 N N . GLU A 1 104 ? 2.253 -5.800 -1.176 1.00 86.00 104 GLU A N 1
ATOM 857 C CA . GLU A 1 104 ? 1.103 -6.167 -0.338 1.00 86.00 104 GLU A CA 1
ATOM 858 C C . GLU A 1 104 ? 0.728 -5.032 0.612 1.00 86.00 104 GLU A C 1
ATOM 860 O O . GLU A 1 104 ? -0.417 -4.585 0.623 1.00 86.00 104 GLU A O 1
ATOM 865 N N . LEU A 1 105 ? 1.707 -4.505 1.349 1.00 87.75 105 LEU A N 1
ATOM 866 C CA . LEU A 1 105 ? 1.507 -3.394 2.280 1.00 87.75 105 LEU A CA 1
ATOM 867 C C . LEU A 1 105 ? 0.987 -2.137 1.567 1.00 87.75 105 LEU A C 1
ATOM 869 O O . LEU A 1 105 ? 0.082 -1.465 2.061 1.00 87.75 105 LEU A O 1
ATOM 873 N N . ASN A 1 106 ? 1.487 -1.851 0.364 1.00 87.12 106 ASN A N 1
ATOM 874 C CA . ASN A 1 106 ? 0.990 -0.747 -0.451 1.00 87.12 106 ASN A CA 1
ATOM 875 C C . ASN A 1 106 ? -0.476 -0.943 -0.874 1.00 87.12 106 ASN A C 1
ATOM 877 O O . ASN A 1 106 ? -1.248 0.011 -0.815 1.00 87.12 106 ASN A O 1
ATOM 881 N N . ILE A 1 107 ? -0.864 -2.151 -1.295 1.00 84.50 107 ILE A N 1
ATOM 882 C CA . ILE A 1 107 ? -2.254 -2.467 -1.665 1.00 84.50 107 ILE A CA 1
ATOM 883 C C . ILE A 1 107 ? -3.167 -2.312 -0.447 1.00 84.50 107 ILE A C 1
ATOM 885 O O . ILE A 1 107 ? -4.195 -1.644 -0.527 1.00 84.50 107 ILE A O 1
ATOM 889 N N . VAL A 1 108 ? -2.762 -2.865 0.698 1.00 86.00 108 VAL A N 1
ATOM 890 C CA . VAL A 1 108 ? -3.474 -2.720 1.974 1.00 86.00 108 VAL A CA 1
ATOM 891 C C . VAL A 1 108 ? -3.685 -1.250 2.318 1.00 86.00 108 VAL A C 1
ATOM 893 O O . VAL A 1 108 ? -4.796 -0.854 2.663 1.00 86.00 108 VAL A O 1
ATOM 896 N N . LYS A 1 109 ? -2.639 -0.430 2.198 1.00 88.62 109 LYS A N 1
ATOM 897 C CA . LYS A 1 109 ? -2.712 1.001 2.488 1.00 88.62 109 LYS A CA 1
ATOM 898 C C . LYS A 1 109 ? -3.713 1.720 1.588 1.00 88.62 109 LYS A C 1
ATOM 900 O O . LYS A 1 109 ? -4.524 2.482 2.097 1.00 88.62 109 LYS A O 1
ATOM 905 N N . ILE A 1 110 ? -3.711 1.429 0.284 1.00 86.88 110 ILE A N 1
ATOM 906 C CA . ILE A 1 110 ? -4.686 1.990 -0.667 1.00 86.88 110 ILE A CA 1
ATOM 907 C C . ILE A 1 110 ? -6.113 1.618 -0.252 1.00 86.88 110 ILE A C 1
ATOM 909 O O . ILE A 1 110 ? -6.964 2.496 -0.149 1.00 86.88 110 ILE A O 1
ATOM 913 N N . ILE A 1 111 ? -6.357 0.342 0.061 1.00 85.6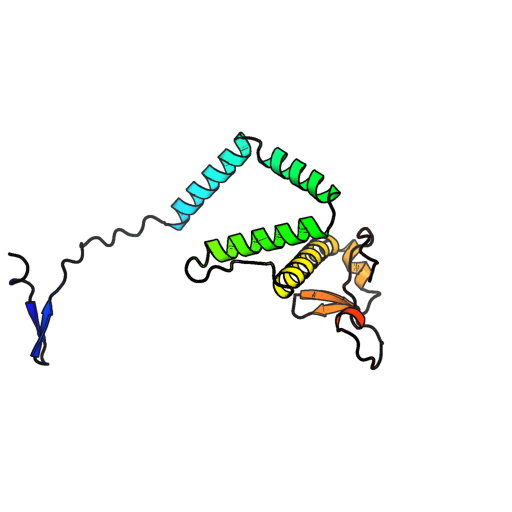2 111 ILE A N 1
ATOM 914 C CA . ILE A 1 111 ? -7.673 -0.142 0.506 1.00 85.62 111 ILE A CA 1
ATOM 915 C C . ILE A 1 111 ? -8.112 0.569 1.793 1.00 85.62 111 ILE A C 1
ATOM 917 O O . ILE A 1 111 ? -9.271 0.964 1.930 1.00 85.62 111 ILE A O 1
ATOM 921 N N . GLN A 1 112 ? -7.202 0.728 2.756 1.00 88.44 112 GLN A N 1
ATOM 922 C CA . GLN A 1 112 ? -7.491 1.430 4.003 1.00 88.44 112 GLN A CA 1
ATOM 923 C C . GLN A 1 112 ? -7.804 2.907 3.762 1.00 88.44 112 GLN A C 1
ATOM 925 O O . GLN A 1 112 ? -8.792 3.408 4.300 1.00 88.44 112 GLN A O 1
ATOM 930 N N . ASP A 1 113 ? -6.992 3.595 2.963 1.00 88.31 113 ASP A N 1
ATOM 931 C CA . ASP A 1 113 ? -7.178 5.011 2.662 1.00 88.31 113 ASP A CA 1
ATOM 932 C C . ASP A 1 113 ? -8.507 5.237 1.924 1.00 88.31 113 ASP A C 1
ATOM 934 O O . ASP A 1 113 ? -9.266 6.127 2.306 1.00 88.31 113 ASP A O 1
ATOM 938 N N . GLU A 1 114 ? -8.851 4.384 0.955 1.00 88.44 114 GLU A N 1
ATOM 939 C CA . GLU A 1 114 ? -10.121 4.438 0.220 1.00 88.44 114 GLU A CA 1
ATOM 940 C C . GLU A 1 114 ? -11.330 4.139 1.117 1.00 88.44 114 GLU A C 1
ATOM 942 O O . GLU A 1 114 ? -12.357 4.808 1.039 1.00 88.44 114 GLU A O 1
ATOM 947 N N . TYR A 1 115 ? -11.231 3.165 2.022 1.00 86.94 115 TYR A N 1
ATOM 948 C CA . TYR A 1 115 ? -12.367 2.788 2.860 1.00 86.94 115 TYR A CA 1
ATOM 949 C C . TYR A 1 115 ? -12.602 3.748 4.037 1.00 86.94 115 TYR A C 1
ATOM 951 O O . TYR A 1 115 ? -13.751 4.082 4.358 1.00 86.94 115 TYR A O 1
ATOM 959 N N . PHE A 1 116 ? -11.527 4.194 4.696 1.00 88.44 116 PHE A N 1
ATOM 960 C CA . PHE A 1 116 ? -11.575 5.036 5.897 1.00 88.44 116 PHE A CA 1
ATOM 961 C C . PHE A 1 116 ? -11.521 6.544 5.602 1.00 88.44 116 PHE A C 1
ATOM 963 O O . PHE A 1 116 ? -11.557 7.359 6.538 1.00 88.44 116 PHE A O 1
ATOM 970 N N . ILE A 1 117 ? -11.503 6.950 4.326 1.00 87.69 117 ILE A N 1
ATOM 971 C CA . ILE A 1 117 ? -11.805 8.336 3.937 1.00 87.69 117 ILE A CA 1
ATOM 972 C C . ILE A 1 117 ? -13.217 8.736 4.385 1.00 87.69 117 ILE A C 1
ATOM 974 O O . ILE A 1 117 ? -13.434 9.863 4.825 1.00 87.69 117 ILE A O 1
ATOM 978 N N . HIS A 1 118 ? -14.163 7.793 4.363 1.00 87.88 118 HIS A N 1
ATOM 979 C CA . HIS A 1 118 ? -15.546 8.023 4.761 1.00 87.88 118 HIS A CA 1
ATOM 980 C C . HIS A 1 118 ? -15.693 8.047 6.290 1.00 87.88 118 HIS A C 1
ATOM 982 O O . HIS A 1 118 ? -15.398 7.065 6.977 1.00 87.88 118 HIS A O 1
ATOM 988 N N . GLU A 1 119 ? -16.218 9.149 6.837 1.00 88.50 119 GLU A N 1
ATOM 989 C CA . GLU A 1 119 ? -16.367 9.360 8.288 1.00 88.50 119 GLU A CA 1
ATOM 990 C C . GLU A 1 119 ? -17.173 8.244 8.972 1.00 88.50 119 GLU A C 1
ATOM 992 O O . GLU A 1 119 ? -16.805 7.774 10.049 1.00 88.50 119 GLU A O 1
ATOM 997 N N . VAL A 1 120 ? -18.232 7.759 8.316 1.00 87.50 120 VAL A N 1
ATOM 998 C CA . VAL A 1 120 ? -19.056 6.636 8.796 1.00 87.50 120 VAL A CA 1
ATOM 999 C C . VAL A 1 120 ? -18.240 5.366 9.040 1.00 87.50 120 VAL A C 1
ATOM 1001 O O . VAL A 1 120 ? -18.488 4.649 10.007 1.00 87.50 120 VAL A O 1
ATOM 1004 N N . ASN A 1 121 ? -17.234 5.097 8.206 1.00 85.25 121 ASN A N 1
ATOM 1005 C CA . ASN A 1 121 ? -16.345 3.952 8.374 1.00 85.25 121 ASN A CA 1
ATOM 1006 C C . ASN A 1 121 ? -15.252 4.243 9.398 1.00 85.25 121 ASN A C 1
ATOM 1008 O O . ASN A 1 121 ? -14.895 3.361 10.172 1.00 85.25 121 ASN A O 1
ATOM 1012 N N . ARG A 1 122 ? -14.766 5.485 9.460 1.00 86.44 122 ARG A N 1
ATOM 1013 C CA . ARG A 1 122 ? -13.779 5.915 10.456 1.00 86.44 122 ARG A CA 1
ATOM 1014 C C . ARG A 1 122 ? -14.311 5.816 11.884 1.00 86.44 122 ARG A C 1
ATOM 1016 O O . ARG A 1 122 ? -13.590 5.353 12.757 1.00 86.44 122 ARG A O 1
ATOM 1023 N N . LYS A 1 123 ? -15.581 6.162 12.121 1.00 87.75 123 LYS A N 1
ATOM 102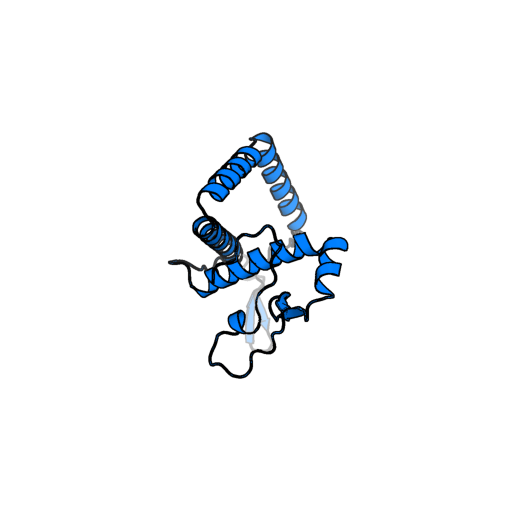4 C CA . LYS A 1 123 ? -16.226 6.028 13.442 1.00 87.75 123 LYS A CA 1
ATOM 1025 C C . LYS A 1 123 ? -16.231 4.588 13.966 1.00 87.75 123 LYS A C 1
ATOM 1027 O O . LYS A 1 123 ? -16.205 4.398 15.178 1.00 87.75 123 LYS A O 1
ATOM 1032 N N . LYS A 1 124 ? -16.183 3.579 13.084 1.00 85.69 124 LYS A N 1
ATOM 1033 C CA . LYS A 1 124 ? -16.057 2.158 13.469 1.00 85.69 124 LYS A CA 1
ATOM 1034 C C . LYS A 1 124 ? -14.714 1.841 14.139 1.00 85.69 124 LYS A C 1
ATOM 1036 O O . LYS A 1 124 ? -14.604 0.839 14.831 1.00 85.69 124 LYS A O 1
ATOM 1041 N N . LEU A 1 125 ? -13.700 2.688 13.951 1.00 85.38 125 LEU A N 1
ATOM 1042 C CA . LEU A 1 125 ? -12.394 2.541 14.594 1.00 85.38 125 LEU A CA 1
ATOM 1043 C C . LEU A 1 125 ? -12.407 3.004 16.054 1.00 85.38 125 LEU A C 1
ATOM 1045 O O . LEU A 1 125 ? -11.538 2.592 16.810 1.00 85.38 125 LEU A O 1
ATOM 1049 N N . ASN A 1 126 ? -13.386 3.815 16.474 1.00 85.06 126 ASN A N 1
ATOM 1050 C CA . ASN A 1 126 ? -13.433 4.383 17.828 1.00 85.06 126 ASN A CA 1
ATOM 1051 C C . ASN A 1 126 ? -13.605 3.317 18.921 1.00 85.06 126 ASN A C 1
ATOM 1053 O O . ASN A 1 126 ? -13.215 3.538 20.062 1.00 85.06 126 ASN A O 1
ATOM 1057 N N . SER A 1 127 ? -14.186 2.164 18.582 1.00 81.75 127 SER A N 1
ATOM 1058 C CA . SER A 1 127 ? -14.323 1.023 19.492 1.00 81.75 127 SER A CA 1
ATOM 1059 C C . SER A 1 127 ? -13.072 0.140 19.557 1.00 81.75 127 SER A C 1
ATOM 1061 O O . SER A 1 127 ? -13.049 -0.822 20.320 1.00 81.75 127 SER A O 1
ATOM 1063 N N . LEU A 1 128 ? -12.047 0.423 18.746 1.00 82.44 128 LEU A N 1
ATOM 1064 C CA . LEU A 1 128 ? -10.825 -0.367 18.631 1.00 82.44 128 LEU A CA 1
ATOM 1065 C C . LEU A 1 128 ? -9.609 0.464 19.063 1.00 82.44 128 LEU A C 1
ATOM 1067 O O . LEU A 1 128 ? -9.503 1.655 18.777 1.00 82.44 128 LEU A O 1
ATOM 1071 N N . ALA A 1 129 ? -8.636 -0.180 19.709 1.00 84.81 129 ALA A N 1
ATOM 1072 C CA . ALA A 1 129 ? -7.359 0.449 20.042 1.00 84.81 129 ALA A CA 1
ATOM 1073 C C . ALA A 1 129 ? -6.463 0.529 18.793 1.00 84.81 129 ALA A C 1
ATOM 1075 O O . ALA A 1 129 ? -5.533 -0.259 18.634 1.00 84.81 129 ALA A O 1
ATOM 1076 N N . THR A 1 130 ? -6.779 1.437 17.870 1.00 88.56 130 THR A N 1
ATOM 1077 C CA . THR A 1 130 ? -6.098 1.529 16.566 1.00 88.56 130 THR A CA 1
ATOM 1078 C C . THR A 1 130 ? -4.924 2.505 16.569 1.00 88.56 130 THR A C 1
ATOM 1080 O O . THR A 1 130 ? -4.914 3.484 17.315 1.00 88.56 130 THR A O 1
ATOM 1083 N N . TYR A 1 131 ? -3.921 2.243 15.733 1.00 89.12 131 TYR A N 1
ATOM 1084 C CA . TYR A 1 131 ? -2.799 3.148 15.480 1.00 89.12 131 TYR A CA 1
ATOM 1085 C C . TYR A 1 131 ? -2.269 2.963 14.055 1.00 89.12 131 TYR A C 1
ATOM 1087 O O . TYR A 1 131 ? -2.576 1.961 13.412 1.00 89.12 131 TYR A O 1
ATOM 1095 N N . LYS A 1 132 ? -1.487 3.927 13.561 1.00 90.12 132 LYS A N 1
ATOM 1096 C CA . LYS A 1 132 ? -0.737 3.785 12.307 1.00 90.12 132 LYS A CA 1
ATOM 1097 C C . LYS A 1 132 ? 0.698 3.352 12.600 1.00 90.12 132 LYS A C 1
ATOM 1099 O O . LYS A 1 132 ? 1.310 3.908 13.511 1.00 90.12 132 LYS A O 1
ATOM 1104 N N . ASP A 1 133 ? 1.202 2.375 11.854 1.00 88.56 133 ASP A N 1
ATOM 1105 C CA . ASP A 1 133 ? 2.604 1.946 11.916 1.00 88.56 133 ASP A CA 1
ATOM 1106 C C . ASP A 1 133 ? 3.541 2.864 11.103 1.00 88.56 133 ASP A C 1
ATOM 1108 O O . ASP A 1 133 ? 3.115 3.892 10.568 1.00 88.56 133 ASP A O 1
ATOM 1112 N N . GLU A 1 134 ? 4.823 2.495 11.018 1.00 88.31 134 GLU A N 1
ATOM 1113 C CA . GLU A 1 134 ? 5.865 3.232 10.280 1.00 88.31 134 GLU A CA 1
ATOM 1114 C C . GLU A 1 134 ? 5.574 3.339 8.772 1.00 88.31 134 GLU A C 1
ATOM 1116 O O . GLU A 1 134 ? 5.921 4.334 8.136 1.00 88.31 134 GLU A O 1
ATOM 1121 N N . GLU A 1 135 ? 4.852 2.368 8.209 1.00 84.94 135 GLU A N 1
ATOM 1122 C CA . GLU A 1 135 ? 4.421 2.351 6.806 1.00 84.94 135 GLU A CA 1
ATOM 1123 C C . GLU A 1 135 ? 3.117 3.155 6.593 1.00 84.94 135 GLU A C 1
ATOM 1125 O O . GLU A 1 135 ? 2.661 3.380 5.461 1.00 84.94 135 GLU A O 1
ATOM 1130 N N . GLY A 1 136 ? 2.513 3.654 7.677 1.00 88.06 136 GLY A N 1
ATOM 1131 C CA . GLY A 1 136 ? 1.259 4.402 7.693 1.00 88.06 136 GLY A CA 1
ATOM 1132 C C . GLY A 1 136 ? 0.007 3.526 7.623 1.00 88.06 136 GLY A C 1
ATOM 1133 O O . GLY A 1 136 ? -1.072 4.057 7.344 1.00 88.06 136 GLY A O 1
ATOM 1134 N N . ILE A 1 137 ? 0.147 2.221 7.862 1.00 90.25 137 ILE A N 1
ATOM 1135 C CA . ILE A 1 137 ? -0.927 1.226 7.838 1.00 90.25 137 ILE A CA 1
ATOM 1136 C C . ILE A 1 137 ? -1.623 1.196 9.191 1.00 90.25 137 ILE A C 1
ATOM 1138 O O . ILE A 1 137 ? -0.998 1.191 10.251 1.00 90.25 137 ILE A O 1
ATOM 1142 N N . LEU A 1 138 ? -2.948 1.168 9.152 1.00 88.56 138 LEU A N 1
ATOM 1143 C CA . LEU A 1 138 ? -3.795 1.103 10.327 1.00 88.56 138 LEU A CA 1
ATOM 1144 C C . LEU A 1 138 ? -3.813 -0.321 10.909 1.00 88.56 138 LEU A C 1
ATOM 1146 O O . LEU A 1 138 ? -4.200 -1.278 10.233 1.00 88.56 138 LEU A O 1
ATOM 1150 N N . ARG A 1 139 ? -3.432 -0.448 12.180 1.00 89.38 139 ARG A N 1
ATOM 1151 C CA . ARG A 1 139 ? -3.350 -1.709 12.932 1.00 89.38 139 ARG A CA 1
ATOM 1152 C C . ARG A 1 139 ? -4.096 -1.623 14.257 1.00 89.38 139 ARG A C 1
ATOM 1154 O O . ARG A 1 139 ? -4.310 -0.530 14.788 1.00 89.38 139 ARG A O 1
ATOM 1161 N N . VAL A 1 140 ? -4.478 -2.774 14.807 1.00 87.94 140 VAL A N 1
ATOM 1162 C CA . VAL A 1 140 ? -5.059 -2.885 16.156 1.00 87.94 140 VAL A CA 1
ATOM 1163 C C . VAL A 1 140 ? -3.966 -3.236 17.156 1.00 87.94 140 VAL A C 1
ATOM 1165 O O . VAL A 1 140 ? -3.260 -4.220 16.968 1.00 87.94 140 VAL A O 1
ATOM 1168 N N . LYS A 1 141 ? -3.864 -2.483 18.255 1.00 81.12 141 LYS A N 1
ATOM 1169 C CA . LYS A 1 141 ? -3.071 -2.888 19.420 1.00 81.12 141 LYS A CA 1
ATOM 1170 C C . LYS A 1 141 ? -3.804 -3.999 20.155 1.00 81.12 141 LYS A C 1
ATOM 1172 O O . LYS A 1 141 ? -4.907 -3.779 20.659 1.00 81.12 141 LYS A O 1
ATOM 1177 N N . THR A 1 142 ? -3.190 -5.170 20.258 1.00 76.12 142 THR A N 1
ATOM 1178 C CA . THR A 1 142 ? -3.718 -6.254 21.094 1.00 76.12 142 THR A CA 1
ATOM 1179 C C . THR A 1 142 ? -2.984 -6.313 22.436 1.00 76.12 142 THR A C 1
ATOM 1181 O O . THR A 1 142 ? -1.883 -5.788 22.591 1.00 76.12 142 THR A O 1
ATOM 1184 N N . LYS A 1 143 ? -3.602 -6.947 23.439 1.00 66.19 143 LYS A N 1
ATOM 1185 C CA . LYS A 1 143 ? -2.979 -7.217 24.748 1.00 66.19 143 LYS A CA 1
ATOM 1186 C C . LYS A 1 143 ? -2.218 -8.552 24.765 1.00 66.19 143 LYS A C 1
ATOM 1188 O O . LYS A 1 143 ? -2.105 -9.164 25.822 1.00 66.19 143 LYS A O 1
ATOM 1193 N N . ILE A 1 144 ? -1.754 -9.045 23.615 1.00 63.25 144 ILE A N 1
ATOM 1194 C CA . ILE A 1 144 ? -1.058 -10.334 23.550 1.00 63.25 144 ILE A CA 1
ATOM 1195 C C . ILE A 1 144 ? 0.345 -10.154 24.148 1.00 63.25 144 ILE A C 1
ATOM 1197 O O . ILE A 1 144 ? 1.236 -9.546 23.557 1.00 63.25 144 ILE A O 1
ATOM 1201 N N . THR A 1 145 ? 0.516 -10.641 25.374 1.00 53.09 145 THR A N 1
ATOM 1202 C CA . THR A 1 145 ? 1.751 -10.580 26.156 1.00 53.09 145 THR A CA 1
ATOM 1203 C C . THR A 1 145 ? 2.718 -11.694 25.745 1.00 53.09 145 THR A C 1
ATOM 1205 O O . THR A 1 145 ? 2.385 -12.869 25.827 1.00 53.09 145 THR A O 1
ATOM 1208 N N . TYR A 1 146 ? 3.941 -11.308 25.362 1.00 54.66 146 TYR A N 1
ATOM 1209 C CA . TYR A 1 146 ? 5.160 -12.139 25.337 1.00 54.66 146 TYR A CA 1
ATOM 1210 C C . TYR A 1 146 ? 5.068 -13.526 24.682 1.00 54.66 146 TYR A C 1
ATOM 1212 O O . TYR A 1 146 ? 5.394 -14.542 25.293 1.00 54.66 146 TYR A O 1
ATOM 1220 N N . GLN A 1 147 ? 4.766 -13.562 23.389 1.00 53.06 147 GLN A N 1
ATOM 1221 C CA . GLN A 1 147 ? 5.060 -14.732 22.565 1.00 53.06 147 GLN A CA 1
ATOM 1222 C C . GLN A 1 147 ? 5.968 -14.317 21.397 1.00 53.06 147 GLN A C 1
ATOM 1224 O O . GLN A 1 147 ? 5.972 -13.154 20.970 1.00 53.06 147 GLN A O 1
ATOM 1229 N N . LYS A 1 148 ? 6.844 -15.230 20.963 1.00 55.88 148 LYS A N 1
ATOM 1230 C CA . LYS A 1 148 ? 7.948 -15.018 20.002 1.00 55.88 148 LYS A CA 1
ATOM 1231 C C . LYS A 1 148 ? 7.435 -14.856 18.558 1.00 55.88 148 LYS A C 1
ATOM 1233 O O . LYS A 1 148 ? 8.080 -15.301 17.616 1.00 55.88 148 LYS A O 1
ATOM 1238 N N . ASP A 1 149 ? 6.270 -14.238 18.414 1.00 55.50 149 ASP A N 1
ATOM 1239 C CA . ASP A 1 149 ? 5.512 -14.136 17.175 1.00 55.50 149 ASP A CA 1
ATOM 1240 C C . ASP A 1 149 ? 5.802 -12.818 16.452 1.00 55.50 149 ASP A C 1
ATOM 1242 O O . ASP A 1 149 ? 6.292 -11.848 17.052 1.00 55.50 149 ASP A O 1
ATOM 1246 N N . SER A 1 150 ? 5.504 -12.805 15.149 1.00 65.88 150 SER A N 1
ATOM 1247 C CA . SER A 1 150 ? 5.718 -11.658 14.268 1.00 65.88 150 SER A CA 1
ATOM 1248 C C . SER A 1 150 ? 4.885 -10.445 14.698 1.00 65.88 150 SER A C 1
ATOM 1250 O O . SER A 1 150 ? 3.821 -10.570 15.304 1.00 65.88 150 SER A O 1
ATOM 1252 N N . GLU A 1 151 ? 5.367 -9.245 14.371 1.00 66.69 151 GLU A N 1
ATOM 1253 C CA . GLU A 1 151 ? 4.667 -7.981 14.647 1.00 66.69 151 GLU A CA 1
ATOM 1254 C C . GLU A 1 151 ? 3.231 -7.989 14.095 1.00 66.69 151 GLU A C 1
ATOM 1256 O O . GLU A 1 151 ? 2.312 -7.490 14.738 1.00 66.69 151 GLU A O 1
ATOM 1261 N N . ASP A 1 152 ? 3.030 -8.629 12.938 1.00 68.06 152 ASP A N 1
ATOM 1262 C CA . ASP A 1 152 ? 1.727 -8.778 12.285 1.00 68.06 152 ASP A CA 1
ATOM 1263 C C . ASP A 1 152 ? 0.740 -9.617 13.110 1.00 68.06 152 ASP A C 1
ATOM 1265 O O . ASP A 1 152 ? -0.461 -9.356 13.074 1.00 68.06 152 ASP A O 1
ATOM 1269 N N . PHE A 1 153 ? 1.238 -10.578 13.893 1.00 66.00 153 PHE A N 1
ATOM 1270 C CA . PHE A 1 153 ? 0.421 -11.391 14.793 1.00 66.00 153 PHE A CA 1
ATOM 1271 C C . PHE A 1 153 ? 0.006 -10.615 16.048 1.00 66.00 153 PHE A C 1
ATOM 1273 O O . PHE A 1 153 ? -1.1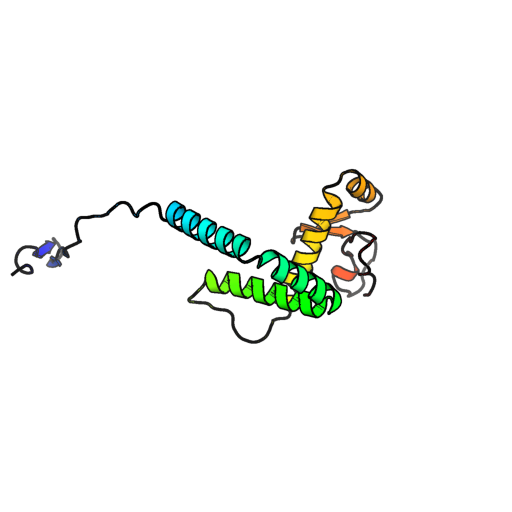28 -10.708 16.514 1.00 66.00 153 PHE A O 1
ATOM 1280 N N . LYS A 1 154 ? 0.920 -9.802 16.587 1.00 72.75 154 LYS A N 1
ATOM 1281 C CA . LYS A 1 154 ? 0.659 -8.974 17.774 1.00 72.75 154 LYS A CA 1
ATOM 1282 C C . LYS A 1 154 ? -0.232 -7.787 17.446 1.00 72.75 154 LYS A C 1
ATOM 1284 O O . LYS A 1 154 ? -1.074 -7.406 18.256 1.00 72.75 154 LYS A O 1
ATOM 1289 N N . ASN A 1 155 ? -0.051 -7.211 16.264 1.00 78.75 155 ASN A N 1
ATOM 1290 C CA . ASN A 1 155 ? -0.722 -5.997 15.834 1.00 78.75 155 ASN A CA 1
ATOM 1291 C C . ASN A 1 155 ? -1.349 -6.201 14.445 1.00 78.75 155 ASN A C 1
ATOM 1293 O O . ASN A 1 155 ? -0.786 -5.747 13.438 1.00 78.75 155 ASN A O 1
ATOM 1297 N N . PRO A 1 156 ? -2.511 -6.880 14.371 1.00 83.31 156 PRO A N 1
ATOM 1298 C CA . PRO A 1 156 ? -3.161 -7.194 13.106 1.00 83.31 156 PRO A CA 1
ATOM 1299 C C . PRO A 1 156 ? -3.508 -5.947 12.292 1.00 83.31 156 PRO A C 1
ATOM 1301 O O . PRO A 1 156 ? -3.909 -4.911 12.836 1.00 83.31 156 PRO A O 1
ATOM 1304 N N . ILE A 1 157 ? -3.398 -6.076 10.970 1.00 87.56 157 ILE A N 1
ATOM 1305 C CA . ILE A 1 157 ? -3.801 -5.057 9.996 1.00 87.56 157 ILE A CA 1
ATOM 1306 C C . ILE A 1 157 ? -5.328 -4.956 9.960 1.00 87.56 157 ILE A C 1
ATOM 1308 O O . ILE A 1 157 ? -6.032 -5.960 9.864 1.00 87.56 157 ILE A O 1
ATOM 1312 N N . ILE A 1 158 ? -5.848 -3.729 9.986 1.00 83.44 158 ILE A N 1
ATOM 1313 C CA . ILE A 1 158 ? -7.286 -3.483 9.854 1.00 83.44 158 ILE A CA 1
ATOM 1314 C C . ILE A 1 158 ? -7.678 -3.517 8.384 1.00 83.44 158 ILE A C 1
ATOM 1316 O O . ILE A 1 158 ? -7.182 -2.719 7.594 1.00 83.44 158 ILE A O 1
ATOM 1320 N N . LEU A 1 159 ? -8.626 -4.372 8.016 1.00 82.19 159 LEU A N 1
ATOM 1321 C CA . LEU A 1 159 ? -9.167 -4.400 6.661 1.00 82.19 159 LEU A CA 1
ATOM 1322 C C . LEU A 1 159 ? -10.688 -4.180 6.650 1.00 82.19 159 LEU A C 1
ATOM 1324 O O . LEU A 1 159 ? -11.366 -4.478 7.638 1.00 82.19 159 LEU A O 1
ATOM 1328 N N . PRO A 1 160 ? -11.251 -3.647 5.549 1.00 78.19 160 PRO A N 1
ATOM 1329 C CA . PRO A 1 160 ? -12.694 -3.517 5.385 1.00 78.19 160 PRO A CA 1
ATOM 1330 C C . PRO A 1 160 ? -13.408 -4.868 5.441 1.00 78.19 160 PRO A C 1
ATOM 1332 O O . PRO A 1 160 ? -12.893 -5.878 4.966 1.00 78.19 160 PRO A O 1
ATOM 1335 N N . SER A 1 161 ? -14.649 -4.883 5.926 1.00 71.31 161 SER A N 1
ATOM 1336 C CA . SER A 1 161 ? -15.415 -6.117 6.156 1.00 71.31 161 SER A CA 1
ATOM 1337 C C . SER A 1 161 ? -15.724 -6.932 4.894 1.00 71.31 161 SER A C 1
ATOM 1339 O O . SER A 1 161 ? -16.029 -8.115 4.996 1.00 71.31 161 SER A O 1
ATOM 1341 N N . TYR A 1 162 ? -15.674 -6.317 3.708 1.00 69.31 162 TYR A N 1
ATOM 1342 C CA . TYR A 1 162 ? -15.874 -7.016 2.433 1.00 69.31 162 TYR A CA 1
ATOM 1343 C C . TYR A 1 162 ? -14.614 -7.741 1.946 1.00 69.31 162 TYR A C 1
ATOM 1345 O O . TYR A 1 162 ? -14.696 -8.608 1.076 1.00 69.31 162 TYR A O 1
ATOM 1353 N N . THR A 1 163 ? -13.441 -7.408 2.491 1.00 58.41 163 THR A N 1
ATOM 1354 C CA . THR A 1 163 ? -12.208 -8.109 2.147 1.00 58.41 163 THR A CA 1
ATOM 1355 C C . THR A 1 163 ? -12.222 -9.475 2.835 1.00 58.41 163 THR A C 1
ATOM 1357 O O . THR A 1 163 ? -12.129 -9.590 4.054 1.00 58.41 163 THR A O 1
ATOM 1360 N N . LYS A 1 164 ? -12.349 -10.560 2.060 1.00 51.91 164 LYS A N 1
ATOM 1361 C CA . LYS A 1 164 ? -12.210 -11.940 2.565 1.00 51.91 164 LYS A CA 1
ATOM 1362 C C . LYS A 1 164 ? -10.735 -12.301 2.807 1.00 51.91 164 LYS A C 1
ATOM 1364 O O . LYS A 1 164 ? -10.290 -13.381 2.441 1.00 51.91 164 LYS A O 1
ATOM 1369 N N . ALA A 1 165 ? -9.975 -11.389 3.406 1.00 45.25 165 ALA A N 1
ATOM 1370 C CA . ALA A 1 165 ? -8.567 -11.575 3.751 1.00 45.25 165 ALA A CA 1
ATOM 1371 C C . ALA A 1 165 ? -8.385 -12.156 5.169 1.00 45.25 165 ALA A C 1
ATOM 1373 O O . ALA A 1 165 ? -7.292 -12.135 5.720 1.00 45.25 165 ALA A O 1
ATOM 1374 N N . SER A 1 166 ? -9.452 -12.707 5.762 1.00 32.56 166 SER A N 1
ATOM 1375 C CA . SER A 1 166 ? -9.384 -13.521 6.980 1.00 32.56 166 SER A CA 1
ATOM 1376 C C . SER A 1 166 ? -8.890 -14.927 6.635 1.00 32.56 166 SER A C 1
ATOM 1378 O O . SER A 1 166 ? -9.648 -15.891 6.630 1.00 32.56 166 SER A O 1
ATOM 1380 N N . ARG A 1 167 ? -7.616 -15.037 6.271 1.00 32.47 167 ARG A N 1
ATOM 1381 C CA . ARG A 1 167 ? -6.853 -16.284 6.347 1.00 32.47 167 ARG A CA 1
ATOM 1382 C C . ARG A 1 167 ? -5.393 -15.907 6.500 1.00 32.47 167 ARG A C 1
ATOM 1384 O O . ARG A 1 167 ? -4.751 -15.761 5.475 1.00 32.47 167 ARG A O 1
ATOM 1391 N N . TYR A 1 168 ? -4.947 -15.702 7.736 1.00 32.41 168 TYR A N 1
ATOM 1392 C CA . TYR A 1 168 ? -3.719 -16.240 8.333 1.00 32.41 168 TYR A CA 1
A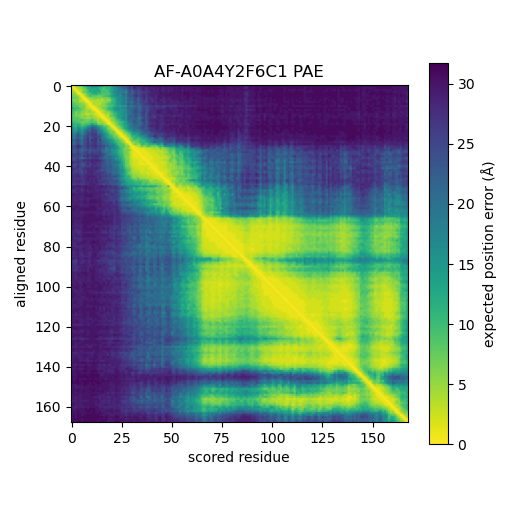TOM 1393 C C . TYR A 1 168 ? -3.835 -16.084 9.849 1.00 32.41 168 TYR A C 1
ATOM 1395 O O . TYR A 1 168 ? -4.283 -15.000 10.286 1.00 32.41 168 TYR A O 1
#

Nearest PDB structures (foldseek):
  5c8h-assembly1_A  TM=3.185E-01  e=3.921E+00  Homo sapiens
  5ujm-assembly1_B  TM=3.118E-01  e=5.103E+00  Homo sapiens

Radius of gyration: 27.42 Å; Cα contacts (8 Å, |Δi|>4): 96; chains: 1; bounding box: 72×49×63 Å

pLDDT: mean 73.47, std 14.77, range [32.41, 92.38]

Secondary structure (DSSP, 8-state):
--SSSSEEE-TTS-EEE-----S-------HHHHHHHHHHHHHHHHHHTTHHHHHHHHHHHHHHS-HHHHHHHHHHHHHHHHHHH-TTS---SSPPHHHHHHHHHHHHHHHHHHHHTSHHHHGGGTTS-EEE-TT--EEEPP---S-S--HHHHSPBP--TT------

Solvent-accessible surface area (backbone atoms only — not comparable to full-atom values): 10402 Å² total; per-residue (Å²): 142,70,74,83,82,45,61,47,71,48,100,86,74,48,80,45,66,69,70,89,66,75,91,62,84,64,72,72,71,57,61,65,59,55,50,48,55,51,48,52,54,50,54,49,48,41,61,72,68,47,44,59,58,55,49,50,50,51,51,52,55,40,67,72,70,35,69,69,59,52,48,53,47,54,34,51,52,52,50,48,56,50,30,74,76,30,78,90,73,57,85,74,85,79,87,49,71,67,52,51,51,52,41,51,54,51,52,53,38,51,54,41,53,66,54,48,68,41,63,82,52,41,59,66,46,75,85,47,61,63,47,65,51,98,89,64,40,51,22,37,67,56,89,74,76,91,66,100,65,56,68,61,74,48,35,39,74,62,73,63,90,84,58,87,71,86,76,129

Mean predicted aligned error: 17.21 Å

Sequence (168 aa):
MYFEETVRINEDGRCEVSLPCKGDRLSLPNEKEIAIKRLETSTRKLHHENLFTVYDDVFKEWASLGYDRMLRMAVRMKRFIFNCRNSTSRITGELSHQEMKQAELNIVKIIQDEYFIHEVNRKKLNSLATYKDEEGILRVKTKITYQKDSEDFKNPIILPSYTKASRY

Foldseek 3Di:
DQFVPQWDADPVRDTDGDDPPVPDPPVPPPVVVVVVVVVVVVVVVCVVVVVVVVVVVVVVVVVVVDDVVVLVVLLVVVLVVVCVVVVPDRDDDDDDPVSSVVSVLVVQVVQCCVQCVDVVSVVVCVVFQWDADPSRFIWGQDPDPDDPDDPCVRTPGDGDPPPPPPDD